Protein AF-A0A951P361-F1 (afdb_monomer_lite)

Structure (mmCIF, N/CA/C/O backbone):
data_AF-A0A951P361-F1
#
_entry.id   AF-A0A951P361-F1
#
loop_
_atom_site.group_PDB
_atom_site.id
_atom_site.type_symbol
_atom_site.label_atom_id
_atom_site.label_alt_id
_atom_site.label_comp_id
_atom_site.label_asym_id
_atom_site.label_entity_id
_atom_site.label_seq_id
_atom_site.pdbx_PDB_ins_code
_atom_site.Cartn_x
_atom_site.Cartn_y
_atom_site.Cartn_z
_atom_site.occupancy
_atom_site.B_iso_or_equiv
_atom_site.auth_seq_id
_atom_site.auth_comp_id
_atom_site.auth_asym_id
_atom_site.auth_atom_id
_atom_site.pdbx_PDB_model_num
ATOM 1 N N . MET A 1 1 ? 41.821 -6.777 -38.940 1.00 74.62 1 MET A N 1
ATOM 2 C CA . MET A 1 1 ? 40.420 -7.124 -39.226 1.00 74.62 1 MET A CA 1
ATOM 3 C C . MET A 1 1 ? 39.835 -7.686 -37.954 1.00 74.62 1 MET A C 1
ATOM 5 O O . MET A 1 1 ? 40.324 -8.717 -37.504 1.00 74.62 1 MET A O 1
ATOM 9 N N . GLN A 1 2 ? 38.893 -6.974 -37.345 1.00 86.06 2 GLN A N 1
ATOM 10 C CA . GLN A 1 2 ? 38.361 -7.317 -36.025 1.00 86.06 2 GLN A CA 1
ATOM 11 C C . GLN A 1 2 ? 37.110 -8.200 -36.128 1.00 86.06 2 GLN A C 1
ATOM 13 O O . GLN A 1 2 ? 36.229 -7.961 -36.961 1.00 86.06 2 GLN A O 1
ATOM 18 N N . TYR A 1 3 ? 37.012 -9.208 -35.261 1.00 90.25 3 TYR A N 1
ATOM 19 C CA . TYR A 1 3 ? 35.814 -10.030 -35.116 1.00 90.25 3 TYR A CA 1
ATOM 20 C C . TYR A 1 3 ? 35.170 -9.813 -33.749 1.00 90.25 3 TYR A C 1
ATOM 22 O O . TYR A 1 3 ? 35.837 -9.486 -32.767 1.00 90.25 3 TYR A O 1
ATOM 30 N N . PHE A 1 4 ? 33.858 -10.007 -33.689 1.00 90.88 4 PHE A N 1
ATOM 31 C CA . PHE A 1 4 ? 33.039 -9.790 -32.506 1.00 90.88 4 PHE A CA 1
ATOM 32 C C . PHE A 1 4 ? 32.381 -11.094 -32.075 1.00 90.88 4 PHE A C 1
ATOM 34 O O . PHE A 1 4 ? 31.903 -11.874 -32.899 1.00 90.88 4 PHE A O 1
ATOM 41 N N . LEU A 1 5 ? 32.352 -11.315 -30.765 1.00 91.94 5 LEU A N 1
ATOM 42 C CA . LEU A 1 5 ? 31.658 -12.432 -30.145 1.00 91.94 5 LEU A CA 1
ATOM 43 C C . LEU A 1 5 ? 30.221 -12.015 -29.858 1.00 91.94 5 LEU A C 1
ATOM 45 O O . LEU A 1 5 ? 29.983 -11.139 -29.025 1.00 91.94 5 LEU A O 1
ATOM 49 N N . ILE A 1 6 ? 29.270 -12.659 -30.528 1.00 91.06 6 ILE A N 1
ATOM 50 C CA . ILE A 1 6 ? 27.841 -12.458 -30.290 1.00 91.06 6 ILE A CA 1
ATOM 51 C C . ILE A 1 6 ? 27.303 -13.620 -29.470 1.00 91.06 6 ILE A C 1
ATOM 53 O O . ILE A 1 6 ? 27.440 -14.781 -29.862 1.00 91.06 6 ILE A O 1
ATOM 57 N N . GLN A 1 7 ? 26.657 -13.329 -28.347 1.00 91.44 7 GLN A N 1
ATOM 58 C CA . GLN A 1 7 ? 25.993 -14.355 -27.552 1.00 91.44 7 GLN A CA 1
ATOM 59 C C . GLN A 1 7 ? 24.692 -14.792 -28.233 1.00 91.44 7 GLN A C 1
ATOM 61 O O . GLN A 1 7 ? 23.748 -14.008 -28.350 1.00 91.44 7 GLN A O 1
ATOM 66 N N . LYS A 1 8 ? 24.616 -16.065 -28.641 1.00 84.69 8 LYS A N 1
ATOM 67 C CA . LYS A 1 8 ? 23.519 -16.615 -29.467 1.00 84.69 8 LYS A CA 1
ATOM 68 C C . LYS A 1 8 ? 22.127 -16.443 -28.847 1.00 84.69 8 LYS A C 1
ATOM 70 O O . LYS A 1 8 ? 21.151 -16.312 -29.570 1.00 84.69 8 LYS A O 1
ATOM 75 N N . ASN A 1 9 ? 22.041 -16.421 -27.516 1.00 83.69 9 ASN A N 1
ATOM 76 C CA . ASN A 1 9 ? 20.768 -16.342 -26.790 1.00 83.69 9 ASN A CA 1
ATOM 77 C C . ASN A 1 9 ? 20.346 -14.911 -26.433 1.00 83.69 9 ASN A C 1
ATOM 79 O O . ASN A 1 9 ? 19.226 -14.710 -25.976 1.00 83.69 9 ASN A O 1
ATOM 83 N N . GLN A 1 10 ? 21.245 -13.936 -26.577 1.00 79.69 10 GLN A N 1
ATOM 84 C CA . GLN A 1 10 ? 21.005 -12.549 -26.162 1.00 79.69 10 GLN A CA 1
ATOM 85 C C . GLN A 1 10 ? 21.149 -11.555 -27.314 1.00 79.69 10 GLN A C 1
ATOM 87 O O . GLN A 1 10 ? 20.818 -10.388 -27.139 1.00 79.69 10 GLN A O 1
ATOM 92 N N . ASN A 1 11 ? 21.615 -12.005 -28.489 1.00 82.06 11 ASN A N 1
ATOM 93 C CA . ASN A 1 11 ? 21.850 -11.152 -29.656 1.00 82.06 11 ASN A CA 1
ATOM 94 C C . ASN A 1 11 ? 22.681 -9.906 -29.309 1.00 82.06 11 ASN A C 1
ATOM 96 O O . ASN A 1 11 ? 22.449 -8.817 -29.825 1.00 82.06 11 ASN A O 1
ATOM 100 N N . GLN A 1 12 ? 23.658 -10.077 -28.418 1.00 86.12 12 GLN A N 1
ATOM 101 C CA . GLN A 1 12 ? 24.467 -8.996 -27.876 1.00 86.12 12 GLN A CA 1
ATOM 102 C C . GLN A 1 12 ? 25.943 -9.226 -28.195 1.00 86.12 12 GLN A C 1
ATOM 104 O O . GLN A 1 12 ? 26.429 -10.355 -28.134 1.00 86.12 12 GLN A O 1
ATOM 109 N N . ILE A 1 13 ? 26.648 -8.140 -28.521 1.00 89.75 13 ILE A N 1
ATOM 110 C CA . ILE A 1 13 ? 28.109 -8.115 -28.615 1.00 89.75 13 ILE A CA 1
ATOM 111 C C . ILE A 1 13 ? 28.676 -8.226 -27.196 1.00 89.75 13 ILE A C 1
ATOM 113 O O . ILE A 1 13 ? 28.435 -7.352 -26.364 1.00 89.75 13 ILE A O 1
ATOM 117 N N . CYS A 1 14 ? 29.437 -9.283 -26.924 1.00 89.25 14 CYS A N 1
ATOM 118 C CA . CYS A 1 14 ? 29.998 -9.571 -25.599 1.00 89.25 14 CYS A CA 1
ATOM 119 C C . CYS A 1 14 ? 31.524 -9.446 -25.543 1.00 89.25 14 CYS A C 1
ATOM 121 O O . CYS A 1 14 ? 32.106 -9.514 -24.464 1.00 89.25 14 CYS A O 1
ATOM 123 N N . GLY A 1 15 ? 32.184 -9.284 -26.690 1.00 88.31 15 GLY A N 1
ATOM 124 C CA . GLY A 1 15 ? 33.633 -9.156 -26.762 1.00 88.31 15 GLY A CA 1
ATOM 125 C C . GLY A 1 15 ? 34.149 -9.132 -28.192 1.00 88.31 15 GLY A C 1
ATOM 126 O O . GLY A 1 15 ? 33.374 -9.147 -29.151 1.00 88.31 15 GLY A O 1
ATOM 127 N N . THR A 1 16 ? 35.469 -9.112 -28.316 1.00 90.00 16 THR A N 1
ATOM 128 C CA . THR A 1 16 ? 36.197 -9.108 -29.587 1.00 90.00 16 THR A CA 1
ATOM 129 C C . THR A 1 16 ? 37.196 -10.261 -29.633 1.00 90.00 16 THR A C 1
ATOM 131 O O . THR A 1 16 ? 37.617 -10.776 -28.597 1.00 90.00 16 THR A O 1
ATOM 134 N N . THR A 1 17 ? 37.548 -10.698 -30.838 1.00 89.19 17 THR A N 1
ATOM 135 C CA . THR A 1 17 ? 38.577 -11.711 -31.093 1.00 89.19 17 THR A CA 1
ATOM 136 C C . THR A 1 17 ? 39.302 -11.398 -32.400 1.00 89.19 17 THR A C 1
ATOM 138 O O . THR A 1 17 ? 38.711 -10.842 -33.329 1.00 89.19 17 THR A O 1
ATOM 141 N N . ASP A 1 18 ? 40.576 -11.773 -32.473 1.00 89.25 18 ASP A N 1
ATOM 142 C CA . ASP A 1 18 ? 41.374 -11.721 -33.703 1.00 89.25 18 ASP A CA 1
ATOM 143 C C . ASP A 1 18 ? 41.356 -13.061 -34.460 1.00 89.25 18 ASP A C 1
ATOM 145 O O . ASP A 1 18 ? 41.815 -13.141 -35.600 1.00 89.25 18 ASP A O 1
ATOM 149 N N . ASP A 1 19 ? 40.810 -14.113 -33.841 1.00 90.38 19 ASP A N 1
ATOM 150 C CA . ASP A 1 19 ? 40.697 -15.448 -34.422 1.00 90.38 19 ASP A CA 1
ATOM 151 C C . ASP A 1 19 ? 39.293 -15.671 -35.028 1.00 90.38 19 ASP A C 1
ATOM 153 O O . ASP A 1 19 ? 38.327 -15.851 -34.277 1.00 90.38 19 ASP A O 1
ATOM 157 N N . PRO A 1 20 ? 39.153 -15.694 -36.372 1.00 87.50 20 PRO A N 1
ATOM 158 C CA . PRO A 1 20 ? 37.879 -15.978 -37.039 1.00 87.50 20 PRO A CA 1
ATOM 159 C C . PRO A 1 20 ? 37.370 -17.402 -36.825 1.00 87.50 20 PRO A C 1
ATOM 161 O O . PRO A 1 20 ? 36.208 -17.683 -37.110 1.00 87.50 20 PRO A O 1
ATOM 164 N N . THR A 1 21 ? 38.246 -18.308 -36.395 1.00 89.88 21 THR A N 1
ATOM 165 C CA . THR A 1 21 ? 37.962 -19.735 -36.222 1.00 89.88 21 THR A CA 1
ATOM 166 C C . THR A 1 21 ? 37.695 -20.110 -34.768 1.00 89.88 21 THR A C 1
ATOM 168 O O . THR A 1 21 ? 37.508 -21.286 -34.466 1.00 89.88 21 THR A O 1
ATOM 171 N N . LEU A 1 22 ? 37.639 -19.123 -33.866 1.00 90.56 22 LEU A N 1
ATOM 172 C CA . LEU A 1 22 ? 37.402 -19.347 -32.448 1.00 90.56 22 LEU A CA 1
ATOM 173 C C . LEU A 1 22 ? 36.018 -19.963 -32.203 1.00 90.56 22 LEU A C 1
ATOM 175 O O . LEU A 1 22 ? 34.982 -19.313 -32.350 1.00 90.56 22 LEU A O 1
ATOM 179 N N . GLU A 1 23 ? 36.002 -21.211 -31.750 1.00 88.06 23 GLU A N 1
ATOM 180 C CA . GLU A 1 23 ? 34.780 -21.899 -31.350 1.00 88.06 23 GLU A CA 1
ATOM 181 C C . GLU A 1 23 ? 34.558 -21.768 -29.839 1.00 88.06 23 GLU A C 1
ATOM 183 O O . GLU A 1 23 ? 35.224 -22.402 -29.022 1.00 88.06 23 GLU A O 1
ATOM 188 N N . LEU A 1 24 ? 33.584 -20.940 -29.457 1.00 88.75 24 LEU A N 1
ATOM 189 C CA . LEU A 1 24 ? 33.152 -20.755 -28.073 1.00 88.75 24 LEU A CA 1
ATOM 190 C C . LEU A 1 24 ? 31.689 -21.178 -27.921 1.00 88.75 24 LEU A C 1
ATOM 192 O O . LEU A 1 24 ? 30.799 -20.687 -28.620 1.00 88.75 24 LEU A O 1
ATOM 196 N N . ALA A 1 25 ? 31.423 -22.082 -26.978 1.00 90.94 25 ALA A N 1
ATOM 197 C CA . ALA A 1 25 ? 30.070 -22.551 -26.701 1.00 90.94 25 ALA A CA 1
ATOM 198 C C . ALA A 1 25 ? 29.147 -21.376 -26.326 1.00 90.94 25 ALA A C 1
ATOM 200 O O . ALA A 1 25 ? 29.451 -20.594 -25.430 1.00 90.94 25 ALA A O 1
ATOM 201 N N . GLY A 1 26 ? 28.010 -21.253 -27.018 1.00 90.00 26 GLY A N 1
ATOM 202 C CA . GLY A 1 26 ? 27.045 -20.165 -26.805 1.00 90.00 26 GLY A CA 1
ATOM 203 C C . GLY A 1 26 ? 27.369 -18.848 -27.523 1.00 90.00 26 GLY A C 1
ATOM 204 O O . GLY A 1 26 ? 26.536 -17.940 -27.498 1.00 90.00 26 GLY A O 1
ATOM 205 N N . PHE A 1 27 ? 28.505 -18.760 -28.219 1.00 92.00 27 PHE A N 1
ATOM 206 C CA . PHE A 1 27 ? 28.915 -17.580 -28.978 1.00 92.00 27 PHE A CA 1
ATOM 207 C C . PHE A 1 27 ? 29.019 -17.879 -30.474 1.00 92.00 27 PHE A C 1
ATOM 209 O O . PHE A 1 27 ? 29.210 -19.023 -30.895 1.00 92.00 27 PHE A O 1
ATOM 216 N N . GLN A 1 28 ? 28.848 -16.845 -31.287 1.00 92.62 28 GLN A N 1
ATOM 217 C CA . GLN A 1 28 ? 29.190 -16.846 -32.706 1.00 92.62 28 GLN A CA 1
ATOM 218 C C . GLN A 1 28 ? 30.208 -15.738 -32.971 1.00 92.62 28 GLN A C 1
ATOM 220 O O . GLN A 1 28 ? 30.109 -14.654 -32.395 1.00 92.62 28 GLN A O 1
ATOM 225 N N . VAL A 1 29 ? 31.178 -16.026 -33.831 1.00 92.00 29 VAL A N 1
ATOM 226 C CA . VAL A 1 29 ? 32.174 -15.055 -34.281 1.00 92.00 29 VAL A CA 1
ATOM 227 C C . VAL A 1 29 ? 31.642 -14.395 -35.542 1.00 92.00 29 VAL A C 1
ATOM 229 O O . VAL A 1 29 ? 31.338 -15.077 -36.520 1.00 92.00 29 VAL A O 1
ATOM 232 N N . VAL A 1 30 ? 31.516 -13.072 -35.522 1.00 90.50 30 VAL A N 1
ATOM 233 C CA . VAL A 1 30 ? 31.051 -12.299 -36.675 1.00 90.50 30 VAL A CA 1
ATOM 234 C C . VAL A 1 30 ? 32.077 -11.240 -37.034 1.00 90.50 30 VAL A C 1
ATOM 236 O O . VAL A 1 30 ? 32.647 -10.585 -36.164 1.00 90.50 30 VAL A O 1
ATOM 239 N N . LYS A 1 31 ? 32.325 -11.069 -38.333 1.00 89.31 31 LYS A N 1
ATOM 240 C CA . LYS A 1 31 ? 33.178 -9.996 -38.841 1.00 89.31 31 LYS A CA 1
ATOM 241 C C . LYS A 1 31 ? 32.526 -8.644 -38.542 1.00 89.31 31 LYS A C 1
ATOM 243 O O . LYS A 1 31 ? 31.366 -8.444 -38.893 1.00 89.31 31 LYS A O 1
ATOM 248 N N . GLY A 1 32 ? 33.264 -7.733 -37.917 1.00 83.38 32 GLY A N 1
ATOM 249 C CA . GLY A 1 32 ? 32.769 -6.386 -37.649 1.00 83.38 32 GLY A CA 1
ATOM 250 C C . GLY A 1 32 ? 33.341 -5.318 -38.568 1.00 83.38 32 GLY A C 1
ATOM 251 O O . GLY A 1 32 ? 34.034 -5.607 -39.546 1.00 83.38 32 GLY A O 1
ATOM 252 N N . VAL A 1 33 ? 33.020 -4.073 -38.221 1.00 83.31 33 VAL A N 1
ATOM 253 C CA . VAL A 1 33 ? 33.578 -2.868 -38.837 1.00 83.31 33 VAL A CA 1
ATOM 254 C C . VAL A 1 33 ? 34.922 -2.568 -38.175 1.00 83.31 33 VAL A C 1
ATOM 256 O O . VAL A 1 33 ? 35.006 -2.543 -36.948 1.00 83.31 33 VAL A O 1
ATOM 259 N N . ASP A 1 34 ? 35.964 -2.369 -38.982 1.00 79.00 34 ASP A N 1
ATOM 260 C CA . ASP A 1 34 ? 37.301 -2.049 -38.480 1.00 79.00 34 ASP A CA 1
ATOM 261 C C . ASP A 1 34 ? 37.331 -0.649 -37.826 1.00 79.00 34 ASP A C 1
ATOM 263 O O . ASP A 1 34 ? 36.577 0.249 -38.203 1.00 79.00 34 ASP A O 1
ATOM 267 N N . ASP A 1 35 ? 38.217 -0.479 -36.842 1.00 80.44 35 ASP A N 1
ATOM 268 C CA . ASP A 1 35 ? 38.548 0.793 -36.178 1.00 80.44 35 ASP A CA 1
ATOM 269 C C . ASP A 1 35 ? 37.420 1.485 -35.381 1.00 80.44 35 ASP A C 1
ATOM 271 O O . ASP A 1 35 ? 37.548 2.658 -35.021 1.00 80.44 35 ASP A O 1
ATOM 275 N N . LEU A 1 36 ? 36.339 0.772 -35.036 1.00 83.06 36 LEU A N 1
ATOM 276 C CA . LEU A 1 36 ? 35.281 1.288 -34.159 1.00 83.06 36 LEU A CA 1
ATOM 277 C C . LEU A 1 36 ? 35.201 0.525 -32.829 1.00 83.06 36 LEU A C 1
ATOM 279 O O . LEU A 1 36 ? 35.230 -0.707 -32.813 1.00 83.06 36 LEU A O 1
ATOM 283 N N . PRO A 1 37 ? 35.047 1.229 -31.692 1.00 83.31 37 PRO A N 1
ATOM 284 C CA . PRO A 1 37 ? 34.864 0.574 -30.406 1.00 83.31 37 PRO A CA 1
ATOM 285 C C . PRO A 1 37 ? 33.500 -0.129 -30.340 1.00 83.31 37 PRO A C 1
ATOM 287 O O . PRO A 1 37 ? 32.502 0.353 -30.879 1.00 83.31 37 PRO A O 1
ATOM 290 N N . ALA A 1 38 ? 33.436 -1.252 -29.617 1.00 82.81 38 ALA A N 1
ATOM 291 C CA . ALA A 1 38 ? 32.224 -2.070 -29.484 1.00 82.81 38 ALA A CA 1
ATOM 292 C C . ALA A 1 38 ? 31.003 -1.280 -28.969 1.00 82.81 38 ALA A C 1
ATOM 294 O O . ALA A 1 38 ? 29.867 -1.575 -29.330 1.00 82.81 38 ALA A O 1
ATOM 295 N N . GLU A 1 39 ? 31.217 -0.240 -28.161 1.00 85.12 39 GLU A N 1
ATOM 296 C CA . GLU A 1 39 ? 30.166 0.654 -27.658 1.00 85.12 39 GLU A CA 1
ATOM 297 C C . GLU A 1 39 ? 29.434 1.450 -28.748 1.00 85.12 39 GLU A C 1
ATOM 299 O O . GLU A 1 39 ? 28.285 1.845 -28.535 1.00 85.12 39 GLU A O 1
ATOM 304 N N . MET A 1 40 ? 30.054 1.651 -29.913 1.00 88.31 40 MET A N 1
ATOM 305 C CA . MET A 1 40 ? 29.455 2.311 -31.077 1.00 88.31 40 MET A CA 1
ATOM 306 C C . MET A 1 40 ? 28.744 1.331 -32.010 1.00 88.31 40 MET A C 1
ATOM 308 O O . MET A 1 40 ? 28.112 1.759 -32.973 1.00 88.31 40 MET A O 1
ATOM 312 N N . LEU A 1 41 ? 28.829 0.032 -31.732 1.00 90.94 41 LEU A N 1
ATOM 313 C CA . LEU A 1 41 ? 28.342 -1.027 -32.600 1.00 90.94 41 LEU A CA 1
ATOM 314 C C . LEU A 1 41 ? 27.174 -1.773 -31.952 1.00 90.94 41 LEU A C 1
ATOM 316 O O . LEU A 1 41 ? 27.037 -1.833 -30.727 1.00 90.94 41 LEU A O 1
ATOM 320 N N . PHE A 1 42 ? 26.309 -2.349 -32.774 1.00 91.25 42 PHE A N 1
ATOM 321 C CA . PHE A 1 42 ? 25.258 -3.255 -32.331 1.00 91.25 42 PHE A CA 1
ATOM 322 C C . PHE A 1 42 ? 25.087 -4.408 -33.318 1.00 91.25 42 PHE A C 1
ATOM 324 O O . PHE A 1 42 ? 25.523 -4.334 -34.463 1.00 91.25 42 PHE A O 1
ATOM 331 N N . TRP A 1 43 ? 24.472 -5.489 -32.851 1.00 90.69 43 TRP A N 1
ATOM 332 C CA . TRP A 1 43 ? 24.130 -6.644 -33.669 1.00 90.69 43 TRP A CA 1
ATOM 333 C C . TRP A 1 43 ? 22.659 -6.553 -34.073 1.00 90.69 43 TRP A C 1
ATOM 335 O O . TRP A 1 43 ? 21.783 -6.524 -33.204 1.00 90.69 43 TRP A O 1
ATOM 345 N N . ASP A 1 44 ? 22.372 -6.491 -35.372 1.00 88.19 44 ASP A N 1
ATOM 346 C CA . ASP A 1 44 ? 20.993 -6.386 -35.873 1.00 88.19 44 ASP A CA 1
ATOM 347 C C . ASP A 1 44 ? 20.291 -7.748 -36.048 1.00 88.19 44 ASP A C 1
ATOM 349 O O . ASP A 1 44 ? 19.087 -7.796 -36.301 1.00 88.19 44 ASP A O 1
ATOM 353 N N . GLY A 1 45 ? 21.025 -8.851 -35.863 1.00 87.00 45 GLY A N 1
ATOM 354 C CA . GLY A 1 45 ? 20.562 -10.216 -36.130 1.00 87.00 45 GLY A CA 1
ATOM 355 C C . GLY A 1 45 ? 21.257 -10.884 -37.319 1.00 87.00 45 GLY A C 1
ATOM 356 O O . GLY A 1 45 ? 21.213 -12.111 -37.420 1.00 87.00 45 GLY A O 1
ATOM 357 N N . PHE A 1 46 ? 21.926 -10.107 -38.173 1.00 86.75 46 PHE A N 1
ATOM 358 C CA . PHE A 1 46 ? 22.578 -10.559 -39.403 1.00 86.75 46 PHE A CA 1
ATOM 359 C C . PHE A 1 46 ? 24.001 -10.013 -39.559 1.00 86.75 46 PHE A C 1
ATOM 361 O O . PHE A 1 46 ? 24.897 -10.759 -39.961 1.00 86.75 46 PHE A O 1
ATOM 368 N N . GLU A 1 47 ? 24.229 -8.746 -39.219 1.00 89.31 47 GLU A N 1
ATOM 369 C CA . GLU A 1 47 ? 25.522 -8.073 -39.316 1.00 89.31 47 GLU A CA 1
ATOM 370 C C . GLU A 1 47 ? 25.776 -7.087 -38.160 1.00 89.31 47 GLU A C 1
ATOM 372 O O . GLU A 1 47 ? 24.892 -6.711 -37.383 1.00 89.31 47 GLU A O 1
ATOM 377 N N . ILE A 1 48 ? 27.047 -6.710 -38.000 1.00 90.50 48 ILE A N 1
ATOM 378 C CA . ILE A 1 48 ? 27.460 -5.677 -37.049 1.00 90.50 48 ILE A CA 1
ATOM 379 C C . ILE A 1 48 ? 27.207 -4.313 -37.689 1.00 90.50 48 ILE A C 1
ATOM 381 O O . ILE A 1 48 ? 27.790 -3.989 -38.721 1.00 90.50 48 ILE A O 1
ATOM 385 N N . GLN A 1 49 ? 26.373 -3.508 -37.043 1.00 90.62 49 GLN A N 1
ATOM 386 C CA . GLN A 1 49 ? 25.955 -2.188 -37.500 1.00 90.62 49 GLN A CA 1
ATOM 387 C C . GLN A 1 49 ? 26.468 -1.088 -36.572 1.00 90.62 49 GLN A C 1
ATOM 389 O O . GLN A 1 49 ? 26.711 -1.312 -35.385 1.00 90.62 49 GLN A O 1
ATOM 394 N N . ILE A 1 50 ? 26.602 0.126 -37.103 1.00 91.44 50 ILE A N 1
ATOM 395 C CA . ILE A 1 50 ? 26.963 1.313 -36.319 1.00 91.44 50 ILE A CA 1
ATOM 396 C C . ILE A 1 50 ? 25.691 1.891 -35.695 1.00 91.44 50 ILE A C 1
ATOM 398 O O . ILE A 1 50 ? 24.699 2.117 -36.389 1.00 91.44 50 ILE A O 1
ATOM 402 N N . LYS A 1 51 ? 25.714 2.164 -34.387 1.00 92.12 51 LYS A N 1
ATOM 403 C CA . LYS A 1 51 ? 24.601 2.826 -33.698 1.00 92.12 51 LYS A CA 1
ATOM 404 C C . LYS A 1 51 ? 24.343 4.201 -34.330 1.00 92.12 51 LYS A C 1
ATOM 406 O O . LYS A 1 51 ? 25.293 4.961 -34.534 1.00 92.12 51 LYS A O 1
ATOM 411 N N . PRO A 1 52 ? 23.077 4.573 -34.588 1.00 92.56 52 PRO A N 1
ATOM 412 C CA . PRO A 1 52 ? 22.730 5.936 -34.973 1.00 92.56 52 PRO A CA 1
ATOM 413 C C . PRO A 1 52 ? 23.222 6.956 -33.940 1.00 92.56 52 PRO A C 1
ATOM 415 O O . PRO A 1 52 ? 23.409 6.618 -32.768 1.00 92.56 52 PRO A O 1
ATOM 418 N N . ALA A 1 53 ? 23.359 8.220 -34.345 1.00 92.44 53 ALA A N 1
ATOM 419 C CA . ALA A 1 53 ? 23.710 9.300 -33.426 1.00 92.44 53 ALA A CA 1
ATOM 420 C C . ALA A 1 53 ? 22.753 9.334 -32.221 1.00 92.44 53 ALA A C 1
ATOM 422 O O . ALA A 1 53 ? 21.531 9.260 -32.379 1.00 92.44 53 ALA A O 1
ATOM 423 N N . ARG A 1 54 ? 23.321 9.429 -31.016 1.00 93.00 54 ARG A N 1
ATOM 424 C CA . ARG A 1 54 ? 22.558 9.475 -29.767 1.00 93.00 54 ARG A CA 1
ATOM 425 C C . ARG A 1 54 ? 21.692 10.746 -29.737 1.00 93.00 54 ARG A C 1
ATOM 427 O O . ARG A 1 54 ? 22.258 11.832 -29.849 1.00 93.00 54 ARG A O 1
ATOM 434 N N . PRO A 1 55 ? 20.360 10.648 -29.550 1.00 92.31 55 PRO A N 1
ATOM 435 C CA . PRO A 1 55 ? 19.487 11.823 -29.567 1.00 92.31 55 PRO A CA 1
ATOM 436 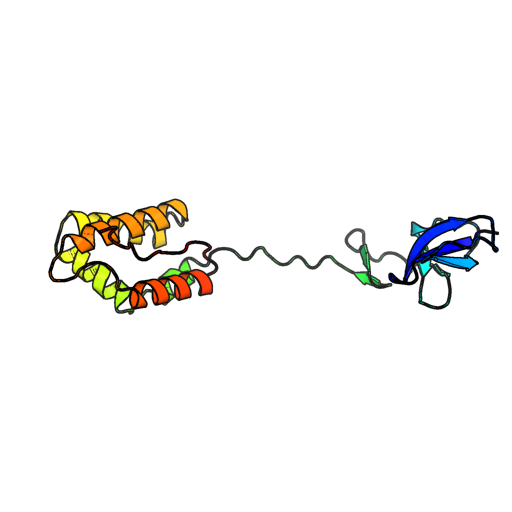C C . PRO A 1 55 ? 19.756 12.801 -28.417 1.00 92.31 55 PRO A C 1
ATOM 438 O O . PRO A 1 55 ? 19.693 14.012 -28.607 1.00 92.31 55 PRO A O 1
ATOM 441 N N . SER A 1 56 ? 20.036 12.284 -27.215 1.00 91.81 56 SER A N 1
ATOM 442 C CA . SER A 1 56 ? 20.416 13.077 -26.039 1.00 91.81 56 SER A CA 1
ATOM 443 C C . SER A 1 56 ? 21.109 12.221 -24.977 1.00 91.81 56 SER A C 1
ATOM 445 O O . SER A 1 56 ? 20.991 10.993 -24.988 1.00 91.81 56 SER A O 1
ATOM 447 N N . ASP A 1 57 ? 21.749 12.867 -23.999 1.00 91.06 57 ASP A N 1
ATOM 448 C CA . ASP A 1 57 ? 22.435 12.195 -22.885 1.00 91.06 57 ASP A CA 1
ATOM 449 C C . ASP A 1 57 ? 21.518 11.397 -21.946 1.00 91.06 57 ASP A C 1
ATOM 451 O O . ASP A 1 57 ? 22.003 10.626 -21.117 1.00 91.06 57 ASP A O 1
ATOM 455 N N . LEU A 1 58 ? 20.199 11.532 -22.100 1.00 89.56 58 LEU A N 1
ATOM 456 C CA . LEU A 1 58 ? 19.201 10.772 -21.347 1.00 89.56 58 LEU A CA 1
ATOM 457 C C . LEU A 1 58 ? 18.841 9.432 -22.003 1.00 89.56 58 LEU A C 1
ATOM 459 O O . LEU A 1 58 ? 18.269 8.571 -21.341 1.00 89.56 58 LEU A O 1
ATOM 463 N N . HIS A 1 59 ? 19.155 9.239 -23.288 1.00 92.12 59 HIS A N 1
ATOM 464 C CA . HIS A 1 59 ? 18.839 7.995 -23.990 1.00 92.12 59 HIS A CA 1
ATOM 465 C C . HIS A 1 59 ? 19.891 6.930 -23.708 1.00 92.12 59 HIS A C 1
ATOM 467 O O . HIS A 1 59 ? 21.086 7.221 -23.751 1.00 92.12 59 HIS A O 1
ATOM 473 N N . PHE A 1 60 ? 19.483 5.684 -23.518 1.00 89.81 60 PHE A N 1
ATOM 474 C CA . PHE A 1 60 ? 20.386 4.536 -23.518 1.00 89.81 60 PHE A CA 1
ATOM 475 C C . PHE A 1 60 ? 20.048 3.599 -24.674 1.00 89.81 60 PHE A C 1
ATOM 477 O O . PHE A 1 60 ? 18.980 3.679 -25.274 1.00 89.81 60 PHE A O 1
ATOM 484 N N . TRP A 1 61 ? 21.011 2.759 -25.040 1.00 90.50 61 TRP A N 1
ATOM 485 C CA . TRP A 1 61 ? 20.839 1.809 -26.130 1.00 90.50 61 TRP A CA 1
ATOM 486 C C . TRP A 1 61 ? 20.188 0.535 -25.597 1.00 90.50 61 TRP A C 1
ATOM 488 O O . TRP A 1 61 ? 20.806 -0.179 -24.805 1.00 90.50 61 TRP A O 1
ATOM 498 N N . GLN A 1 62 ? 18.966 0.239 -26.031 1.00 87.88 62 GLN A N 1
ATOM 499 C CA . GLN A 1 62 ? 18.243 -0.982 -25.677 1.00 87.88 62 GLN A CA 1
ATOM 500 C C . GLN A 1 62 ? 17.452 -1.488 -26.882 1.00 87.88 62 GLN A C 1
ATOM 502 O O . GLN A 1 62 ? 16.871 -0.700 -27.619 1.00 87.88 62 GLN A O 1
ATOM 507 N N . ASN A 1 63 ? 17.422 -2.809 -27.089 1.00 85.81 63 ASN A N 1
ATOM 508 C CA . ASN A 1 63 ? 16.649 -3.445 -28.166 1.00 85.81 63 ASN A CA 1
ATOM 509 C C . ASN A 1 63 ? 16.901 -2.815 -29.550 1.00 85.81 63 ASN A C 1
ATOM 511 O O . ASN A 1 63 ? 15.975 -2.584 -30.322 1.00 85.81 63 ASN A O 1
ATOM 515 N N . ASN A 1 64 ? 18.169 -2.513 -29.845 1.00 89.44 64 ASN A N 1
ATOM 516 C CA . ASN A 1 64 ? 18.612 -1.868 -31.083 1.00 89.44 64 ASN A CA 1
ATOM 517 C C . ASN A 1 64 ? 18.001 -0.480 -31.350 1.00 89.44 64 ASN A C 1
ATOM 519 O O . ASN A 1 64 ? 17.917 -0.044 -32.499 1.00 89.44 64 ASN A O 1
ATOM 523 N N . GLN A 1 65 ? 17.583 0.224 -30.297 1.00 92.31 65 GLN A N 1
ATOM 524 C CA . GLN A 1 65 ? 17.028 1.570 -30.375 1.00 92.31 65 GLN A CA 1
ATOM 525 C C . GLN A 1 65 ? 17.533 2.448 -29.224 1.00 92.31 65 GLN A C 1
ATOM 527 O O . GLN A 1 65 ? 17.937 1.973 -28.162 1.00 92.31 65 GLN A O 1
ATOM 532 N N . TRP A 1 66 ? 17.510 3.762 -29.445 1.00 93.12 66 TRP A N 1
ATOM 533 C CA . TRP A 1 66 ? 17.710 4.737 -28.379 1.00 93.12 66 TRP A CA 1
ATOM 534 C C . TRP A 1 66 ? 16.409 4.887 -27.597 1.00 93.12 66 TRP A C 1
ATOM 536 O O . TRP A 1 66 ? 15.424 5.391 -28.133 1.00 93.12 66 TRP A O 1
ATOM 546 N N . THR A 1 67 ? 16.413 4.481 -26.333 1.00 91.31 67 THR A N 1
ATOM 547 C CA . THR A 1 67 ? 15.244 4.534 -25.452 1.00 91.31 67 THR A CA 1
ATOM 548 C C . THR A 1 67 ? 15.499 5.478 -24.287 1.00 91.31 67 THR A C 1
ATOM 550 O O . THR A 1 67 ? 16.615 5.576 -23.773 1.00 91.31 67 THR A O 1
ATOM 553 N N . LEU A 1 68 ? 14.458 6.193 -23.866 1.00 89.81 68 LEU A N 1
ATOM 554 C CA . LEU A 1 68 ? 14.466 6.889 -22.584 1.00 89.81 68 LEU A CA 1
ATOM 555 C C . LEU A 1 68 ? 14.136 5.892 -21.466 1.00 89.81 68 LEU A C 1
ATOM 557 O O . LEU A 1 68 ? 13.358 4.966 -21.697 1.00 89.81 68 LEU A O 1
ATOM 561 N N . PRO A 1 69 ? 14.685 6.075 -20.256 1.00 81.25 69 PRO A N 1
ATOM 562 C CA . PRO A 1 69 ? 14.265 5.286 -19.108 1.00 81.25 69 PRO A CA 1
ATOM 563 C C . PRO A 1 69 ? 12.808 5.578 -18.803 1.00 81.25 69 PRO A C 1
ATOM 565 O O . PRO A 1 69 ? 12.423 6.732 -18.611 1.00 81.25 69 PRO A O 1
ATOM 568 N N . GLU A 1 70 ? 12.002 4.523 -18.747 1.00 75.50 70 GLU A N 1
ATOM 569 C CA . GLU A 1 70 ? 10.672 4.613 -18.170 1.00 75.50 70 GLU A CA 1
ATOM 570 C C . GLU A 1 70 ? 10.829 4.836 -16.665 1.00 75.50 70 GLU A C 1
ATOM 572 O O . GLU A 1 70 ? 11.166 3.931 -15.903 1.00 75.50 70 GLU A O 1
ATOM 577 N N . PHE A 1 71 ? 10.618 6.074 -16.225 1.00 66.94 71 PHE A N 1
ATOM 578 C CA . PHE A 1 71 ? 10.459 6.368 -14.810 1.00 66.94 71 PHE A CA 1
ATOM 579 C C . PHE A 1 71 ? 9.031 6.004 -14.411 1.00 66.94 71 PHE A C 1
ATOM 581 O O . PHE A 1 71 ? 8.115 6.819 -14.526 1.00 66.94 71 PHE A O 1
ATOM 588 N N . THR A 1 72 ? 8.817 4.780 -13.936 1.00 61.22 72 THR A N 1
ATOM 589 C CA . THR A 1 72 ? 7.605 4.481 -13.170 1.00 61.22 72 THR A CA 1
ATOM 590 C C . THR A 1 72 ? 7.726 5.192 -11.830 1.00 61.22 72 THR A C 1
ATOM 592 O O . THR A 1 72 ? 8.641 4.896 -11.056 1.00 61.22 72 THR A O 1
ATOM 595 N N . ALA A 1 73 ? 6.839 6.151 -11.559 1.00 62.88 73 ALA A N 1
ATOM 596 C CA . ALA A 1 73 ? 6.761 6.758 -10.237 1.00 62.88 73 ALA A CA 1
ATOM 597 C C . ALA A 1 73 ? 6.586 5.646 -9.184 1.00 62.88 73 ALA A C 1
ATOM 599 O O . ALA A 1 73 ? 5.831 4.700 -9.437 1.00 62.88 73 ALA A O 1
ATOM 600 N N . PRO A 1 74 ? 7.278 5.715 -8.031 1.00 65.88 74 PRO A N 1
ATOM 601 C CA . PRO A 1 74 ? 7.026 4.775 -6.951 1.00 65.88 74 PRO A CA 1
ATOM 602 C C . PRO A 1 74 ? 5.540 4.833 -6.591 1.00 65.88 74 PRO A C 1
ATOM 604 O O . PRO A 1 74 ? 4.970 5.913 -6.441 1.00 65.88 74 PRO A O 1
ATOM 607 N N . VAL A 1 75 ? 4.907 3.665 -6.500 1.00 75.31 75 VAL A N 1
ATOM 608 C CA . VAL A 1 75 ? 3.521 3.559 -6.050 1.00 75.31 75 VAL A CA 1
ATOM 609 C C . VAL A 1 75 ? 3.513 3.905 -4.562 1.00 75.31 75 VAL A C 1
ATOM 611 O O . VAL A 1 75 ? 4.014 3.134 -3.749 1.00 75.31 75 VAL A O 1
ATOM 614 N N . THR A 1 76 ? 3.022 5.094 -4.218 1.00 85.31 76 THR A N 1
ATOM 615 C CA . THR A 1 76 ? 2.931 5.579 -2.833 1.00 85.31 76 THR A CA 1
ATOM 616 C C . THR A 1 76 ? 1.583 5.223 -2.212 1.00 85.31 76 THR A C 1
ATOM 618 O O . THR A 1 76 ? 0.580 5.128 -2.925 1.00 85.31 76 THR A O 1
ATOM 621 N N . GLU A 1 77 ? 1.533 5.099 -0.887 1.00 93.38 77 GLU A N 1
ATOM 622 C CA . GLU A 1 77 ? 0.298 4.863 -0.138 1.00 93.38 77 GLU A CA 1
ATOM 623 C C . GLU A 1 77 ? -0.750 5.953 -0.420 1.00 93.38 77 GLU A C 1
ATOM 625 O O . GLU A 1 77 ? -0.512 7.153 -0.247 1.00 93.38 77 GLU A O 1
ATOM 630 N N . ASN A 1 78 ? -1.948 5.540 -0.834 1.00 94.19 78 ASN A N 1
ATOM 631 C CA . ASN A 1 78 ? -3.054 6.442 -1.140 1.00 94.19 78 ASN A CA 1
ATOM 632 C C . ASN A 1 78 ? -3.927 6.679 0.102 1.00 94.19 78 ASN A C 1
ATOM 634 O O . ASN A 1 78 ? -5.004 6.100 0.252 1.00 94.19 78 ASN A O 1
ATOM 638 N N . TRP A 1 79 ? -3.465 7.547 1.004 1.00 95.06 79 TRP A N 1
ATOM 639 C CA . TRP A 1 79 ? -4.165 7.881 2.253 1.00 95.06 79 TRP A CA 1
ATOM 640 C C . TRP A 1 79 ? -5.582 8.419 2.038 1.00 95.06 79 TRP A C 1
ATOM 642 O O . TRP A 1 79 ? -6.513 8.006 2.731 1.00 95.06 79 TRP A O 1
ATOM 652 N N . THR A 1 80 ? -5.767 9.301 1.054 1.00 94.69 80 THR A N 1
ATOM 653 C CA . THR A 1 80 ? -7.088 9.849 0.712 1.00 94.69 80 THR A CA 1
ATOM 654 C C . THR A 1 80 ? -8.026 8.746 0.234 1.00 94.69 80 THR A C 1
ATOM 656 O O . THR A 1 80 ? -9.143 8.629 0.736 1.00 94.69 80 THR A O 1
ATOM 659 N N . GLY A 1 81 ? -7.554 7.884 -0.670 1.00 94.94 81 GLY A N 1
ATOM 660 C CA . GLY A 1 81 ? -8.332 6.748 -1.155 1.00 94.94 81 GLY A CA 1
ATOM 661 C C . GLY A 1 81 ? -8.664 5.742 -0.052 1.00 94.94 81 GLY A C 1
ATOM 662 O O . GLY A 1 81 ? -9.780 5.221 -0.017 1.00 94.94 81 GLY A O 1
ATOM 663 N N . LEU A 1 82 ? -7.757 5.522 0.908 1.00 96.44 82 LEU A N 1
ATOM 664 C CA . LEU A 1 82 ? -8.036 4.680 2.070 1.00 96.44 82 LEU A CA 1
ATOM 665 C C . LEU A 1 82 ? -9.174 5.271 2.908 1.00 96.44 82 LEU A C 1
ATOM 667 O O . LEU A 1 82 ? -10.140 4.561 3.188 1.00 96.44 82 LEU A O 1
ATOM 671 N N . ILE A 1 83 ? -9.112 6.563 3.251 1.00 95.50 83 ILE A N 1
ATOM 672 C CA . ILE A 1 83 ? -10.182 7.253 3.991 1.00 95.50 83 ILE A CA 1
ATOM 673 C C . ILE A 1 83 ? -11.519 7.127 3.260 1.00 95.50 83 ILE A C 1
ATOM 675 O O . ILE A 1 83 ? -12.518 6.746 3.874 1.00 95.50 83 ILE A O 1
ATOM 679 N N . ASP A 1 84 ? -11.547 7.419 1.962 1.00 95.62 84 ASP A N 1
ATOM 680 C CA . ASP A 1 84 ? -12.776 7.381 1.168 1.00 95.62 84 ASP A CA 1
ATOM 681 C C . ASP A 1 84 ? -13.332 5.959 1.050 1.00 95.62 84 ASP A C 1
ATOM 683 O O . ASP A 1 84 ? -14.543 5.759 1.133 1.00 95.62 84 ASP A O 1
ATOM 687 N N . SER A 1 85 ? -12.461 4.950 0.957 1.00 95.69 85 SER A N 1
ATOM 688 C CA . SER A 1 85 ? -12.868 3.542 0.927 1.00 95.69 85 SER A CA 1
ATOM 689 C C . SER A 1 85 ? -13.438 3.043 2.260 1.00 95.69 85 SER A C 1
ATOM 691 O O . SER A 1 85 ? -14.200 2.070 2.271 1.00 95.69 85 SER A O 1
ATOM 693 N N . LEU A 1 86 ? -13.051 3.667 3.378 1.00 94.88 86 LEU A N 1
ATOM 694 C CA . LEU A 1 86 ? -13.509 3.327 4.724 1.00 94.88 86 LEU A CA 1
ATOM 695 C C . LEU A 1 86 ? -14.796 4.067 5.089 1.00 94.88 86 LEU A C 1
ATOM 697 O O . LEU A 1 86 ? -15.678 3.486 5.729 1.00 94.88 86 LEU A O 1
ATOM 701 N N . ARG A 1 87 ? -14.932 5.335 4.691 1.00 91.19 87 ARG A N 1
ATOM 702 C CA . ARG A 1 87 ? -16.114 6.152 4.990 1.00 91.19 87 ARG A CA 1
ATOM 703 C C . ARG A 1 87 ? -17.389 5.487 4.464 1.00 91.19 87 ARG A C 1
ATOM 705 O O . ARG A 1 87 ? -17.454 5.010 3.340 1.00 91.19 87 ARG A O 1
ATOM 712 N N . GLY A 1 88 ? -18.419 5.449 5.309 1.00 86.12 88 GLY A N 1
ATOM 713 C CA . GLY A 1 88 ? -19.712 4.841 4.970 1.00 86.12 88 GLY A CA 1
ATOM 714 C C . GLY A 1 88 ? -19.748 3.309 5.022 1.00 86.12 88 GLY A C 1
ATOM 715 O O . GLY A 1 88 ? -20.788 2.726 4.729 1.00 86.12 88 GLY A O 1
ATOM 716 N N . THR A 1 89 ? -18.658 2.644 5.420 1.00 94.50 89 THR A N 1
ATOM 717 C CA . THR A 1 89 ? -18.650 1.188 5.632 1.00 94.50 89 THR A CA 1
ATOM 718 C C . THR A 1 89 ? -19.156 0.806 7.024 1.00 94.50 89 THR A C 1
ATOM 720 O O . THR A 1 89 ? -19.055 1.583 7.978 1.00 94.50 89 THR A O 1
ATOM 723 N N . LEU A 1 90 ? -19.637 -0.434 7.166 1.00 94.44 90 LEU A N 1
ATOM 724 C CA . LEU A 1 90 ? -20.013 -1.000 8.468 1.00 94.44 90 LEU A CA 1
ATOM 725 C C . LEU A 1 90 ? -18.833 -1.041 9.446 1.00 94.44 90 LEU A C 1
ATOM 727 O O . LEU A 1 90 ? -19.019 -0.789 10.630 1.00 94.44 90 LEU A O 1
ATOM 731 N N . ILE A 1 91 ? -17.618 -1.266 8.946 1.00 94.75 91 ILE A N 1
ATOM 732 C CA . ILE A 1 91 ? -16.386 -1.282 9.745 1.00 94.75 91 ILE A CA 1
ATOM 733 C C . ILE A 1 91 ? -16.131 0.095 10.362 1.00 94.75 91 ILE A C 1
ATOM 735 O O . ILE A 1 91 ? -15.878 0.217 11.560 1.00 94.75 91 ILE A O 1
ATOM 739 N N . TRP A 1 92 ? -16.267 1.157 9.564 1.00 95.25 92 TRP A N 1
ATOM 740 C CA . TRP A 1 92 ? -16.150 2.530 10.051 1.00 95.25 92 TRP A CA 1
ATOM 741 C C . TRP A 1 92 ? -17.239 2.869 11.075 1.00 95.25 92 TRP A C 1
ATOM 743 O O . TRP A 1 92 ? -16.953 3.448 12.124 1.00 95.25 92 TRP A O 1
ATOM 753 N N . GLN A 1 93 ? -18.483 2.456 10.814 1.00 95.19 93 GLN A N 1
ATOM 754 C CA . GLN A 1 93 ? -19.602 2.656 11.736 1.00 95.19 93 GLN A CA 1
ATOM 755 C C . GLN A 1 93 ? -19.423 1.891 13.055 1.00 95.19 93 GLN A C 1
ATOM 757 O O . GLN A 1 93 ? -19.727 2.437 14.118 1.00 95.19 93 GLN A O 1
ATOM 762 N N . LYS A 1 94 ? -18.925 0.652 13.013 1.00 95.88 94 LYS A N 1
ATOM 763 C CA . LYS A 1 94 ? -18.644 -0.180 14.191 1.00 95.88 94 LYS A CA 1
ATOM 764 C C . LYS A 1 94 ? -17.608 0.492 15.087 1.00 95.88 94 LYS A C 1
ATOM 766 O O . LYS A 1 94 ? -17.867 0.699 16.273 1.00 95.88 94 LYS A O 1
ATOM 771 N N . SER A 1 95 ? -16.498 0.928 14.501 1.00 95.88 95 SER A N 1
ATOM 772 C CA . SER A 1 95 ? -15.432 1.657 15.191 1.00 95.88 95 SER A CA 1
ATOM 773 C C . SER A 1 95 ? -15.919 2.969 15.812 1.00 95.88 95 SER A C 1
ATOM 775 O O . SER A 1 95 ? -15.660 3.245 16.984 1.00 95.88 95 SER A O 1
ATOM 777 N N . PHE A 1 96 ? -16.709 3.749 15.069 1.00 95.31 96 PHE A N 1
ATOM 778 C CA . PHE A 1 96 ? -17.319 4.976 15.585 1.00 95.31 96 PHE A CA 1
ATOM 779 C C . PHE A 1 96 ? -18.310 4.696 16.725 1.00 95.31 96 PHE A C 1
ATOM 781 O O . PHE A 1 96 ? -18.344 5.407 17.728 1.00 95.31 96 PHE A O 1
ATOM 788 N N . THR A 1 97 ? -19.095 3.623 16.612 1.00 96.00 97 THR A N 1
ATOM 789 C CA . THR A 1 97 ? -20.025 3.206 17.668 1.00 96.00 97 THR A CA 1
ATOM 790 C C . THR A 1 97 ? -19.260 2.815 18.931 1.00 96.00 97 THR A C 1
ATOM 792 O O . THR A 1 97 ? -19.673 3.200 20.024 1.00 96.00 97 THR A O 1
ATOM 795 N N . ALA A 1 98 ? -18.123 2.122 18.805 1.00 96.12 98 ALA A N 1
ATOM 796 C CA . ALA A 1 98 ? -17.249 1.791 19.930 1.00 96.12 98 ALA A CA 1
ATOM 797 C C . ALA A 1 98 ? -16.688 3.035 20.618 1.00 96.12 98 ALA A C 1
ATOM 799 O O . ALA A 1 98 ? -16.718 3.117 21.849 1.00 96.12 98 ALA A O 1
ATOM 800 N N . ALA A 1 99 ? -16.278 4.037 19.839 1.00 96.31 99 ALA A N 1
ATOM 801 C CA . ALA A 1 99 ? -15.804 5.320 20.350 1.00 96.31 99 ALA A CA 1
ATOM 802 C C . ALA A 1 99 ? -16.842 6.052 21.222 1.00 96.31 99 ALA A C 1
ATOM 804 O O . ALA A 1 99 ? -16.468 6.848 22.082 1.00 96.31 99 ALA A O 1
ATOM 805 N N . GLY A 1 100 ? -18.136 5.781 21.029 1.00 95.69 100 GLY A N 1
ATOM 806 C CA . GLY A 1 100 ? -19.218 6.309 21.864 1.00 95.69 100 GLY A CA 1
ATOM 807 C C . GLY A 1 100 ? -19.494 5.514 23.148 1.00 95.69 100 GLY A C 1
ATOM 808 O O . GLY A 1 100 ? -20.324 5.939 23.949 1.00 95.69 100 GLY A O 1
ATOM 809 N N . ARG A 1 101 ? -18.855 4.354 23.358 1.00 95.56 101 ARG A N 1
ATOM 810 C CA . ARG A 1 101 ? -19.128 3.468 24.508 1.00 95.56 101 ARG A CA 1
ATOM 811 C C . ARG A 1 101 ? -18.137 3.617 25.651 1.00 95.56 101 ARG A C 1
ATOM 813 O O . ARG A 1 101 ? -18.540 3.476 26.802 1.00 95.56 101 ARG A O 1
ATOM 820 N N . THR A 1 102 ? -16.859 3.859 25.363 1.00 95.56 102 THR A N 1
ATOM 821 C CA . THR A 1 102 ? -15.815 3.960 26.395 1.00 95.56 102 THR A CA 1
ATOM 822 C C . THR A 1 102 ? -14.804 5.053 26.067 1.00 95.56 102 THR A C 1
ATOM 824 O O . THR A 1 102 ? -14.543 5.347 24.902 1.00 95.56 102 THR A O 1
ATOM 827 N N . VAL A 1 103 ? -14.181 5.625 27.105 1.00 96.06 103 VAL A N 1
ATOM 828 C CA . VAL A 1 103 ? -13.098 6.615 26.945 1.00 96.06 103 VAL A CA 1
ATOM 829 C C . VAL A 1 103 ? -11.905 6.008 26.201 1.00 96.06 103 VAL A C 1
ATOM 831 O O . VAL A 1 103 ? -11.322 6.662 25.342 1.00 96.06 103 VAL A O 1
ATOM 834 N N . ARG A 1 104 ? -11.573 4.739 26.476 1.00 95.44 104 ARG A N 1
ATOM 835 C CA . ARG A 1 104 ? -10.468 4.038 25.807 1.00 95.44 104 ARG A CA 1
ATOM 836 C C . ARG A 1 104 ? -10.717 3.893 24.304 1.00 95.44 104 ARG A C 1
ATOM 838 O O . ARG A 1 104 ? -9.849 4.247 23.515 1.00 95.44 104 ARG A O 1
ATOM 845 N N . ALA A 1 105 ? -11.906 3.432 23.908 1.00 96.19 105 ALA A N 1
ATOM 846 C CA . ALA A 1 105 ? -12.257 3.310 22.494 1.00 96.19 105 ALA A CA 1
ATOM 847 C C . ALA A 1 105 ? -12.340 4.680 21.808 1.00 96.19 105 ALA A C 1
ATOM 849 O O . ALA A 1 105 ? -11.958 4.806 20.650 1.00 96.19 105 ALA A O 1
ATOM 850 N N . ASN A 1 106 ? -12.779 5.721 22.524 1.00 97.50 106 ASN A N 1
ATOM 851 C CA . ASN A 1 106 ? -12.782 7.087 22.009 1.00 97.50 106 ASN A CA 1
ATOM 852 C C . ASN A 1 106 ? -11.368 7.604 21.707 1.00 97.50 106 ASN A C 1
ATOM 854 O O . ASN A 1 106 ? -11.129 8.160 20.633 1.00 97.50 106 ASN A O 1
ATOM 858 N N . ALA A 1 107 ? -10.426 7.384 22.626 1.00 96.75 107 ALA A N 1
ATOM 859 C CA . ALA A 1 107 ? -9.029 7.765 22.447 1.00 96.75 107 ALA A CA 1
ATOM 860 C C . ALA A 1 107 ? -8.380 7.004 21.281 1.00 96.75 107 ALA A C 1
ATOM 862 O O . ALA A 1 107 ? -7.757 7.626 20.423 1.00 96.75 107 ALA A O 1
ATOM 863 N N . ALA A 1 108 ? -8.593 5.687 21.198 1.00 96.75 108 ALA A N 1
ATOM 864 C CA . ALA A 1 108 ? -8.071 4.862 20.109 1.00 96.75 108 ALA A CA 1
ATOM 865 C C . ALA A 1 108 ? -8.664 5.249 18.742 1.00 96.75 108 ALA A C 1
ATOM 867 O O . ALA A 1 108 ? -7.941 5.371 17.756 1.00 96.75 108 ALA A O 1
ATOM 868 N N . TRP A 1 109 ? -9.969 5.528 18.683 1.00 96.56 109 TRP A N 1
ATOM 869 C CA . TRP A 1 109 ? -10.617 6.045 17.477 1.00 96.56 109 TRP A CA 1
ATOM 870 C C . TRP A 1 109 ? -10.071 7.412 17.057 1.00 96.56 109 TRP A C 1
ATOM 872 O O . TRP A 1 109 ? -9.834 7.649 15.875 1.00 96.56 109 TRP A O 1
ATOM 882 N N . THR A 1 110 ? -9.847 8.309 18.018 1.00 96.12 110 THR A N 1
ATOM 883 C CA . THR A 1 110 ? -9.276 9.637 17.757 1.00 96.12 110 THR A CA 1
ATOM 884 C C . THR A 1 110 ? -7.850 9.529 17.230 1.00 96.12 110 THR A C 1
ATOM 886 O O . THR A 1 110 ? -7.495 10.252 16.301 1.00 96.12 110 THR A O 1
ATOM 889 N N . LEU A 1 111 ? -7.058 8.602 17.774 1.00 95.94 111 LEU A N 1
ATOM 890 C CA . LEU A 1 111 ? -5.724 8.295 17.274 1.00 95.94 111 LEU A CA 1
ATOM 891 C C . LEU A 1 111 ? -5.785 7.784 15.830 1.00 95.94 111 LEU A C 1
ATOM 893 O O . LEU A 1 111 ? -5.120 8.355 14.974 1.00 95.94 111 LEU A O 1
ATOM 897 N N . LEU A 1 112 ? -6.645 6.801 15.534 1.00 96.44 112 LEU A N 1
ATOM 898 C CA . LEU A 1 112 ? -6.837 6.285 14.173 1.00 96.44 112 LEU A CA 1
ATOM 899 C C . LEU A 1 112 ? -7.240 7.396 13.197 1.00 96.44 112 LEU A C 1
ATOM 901 O O . LEU A 1 112 ? -6.660 7.523 12.119 1.00 96.44 112 LEU A O 1
ATOM 905 N N . TYR A 1 113 ? -8.222 8.214 13.577 1.00 94.69 113 TYR A N 1
ATOM 906 C CA . TYR A 1 113 ? -8.680 9.325 12.752 1.00 94.69 113 TYR A CA 1
ATOM 907 C C . TYR A 1 113 ? -7.558 10.344 12.517 1.00 94.69 113 TYR A C 1
ATOM 909 O O . TYR A 1 113 ? -7.318 10.734 11.377 1.00 94.69 113 TYR A O 1
ATOM 917 N N . GLY A 1 114 ? -6.827 10.717 13.572 1.00 94.50 114 GLY A N 1
ATOM 918 C CA . GLY A 1 114 ? -5.683 11.622 13.500 1.00 94.50 114 GLY A CA 1
ATOM 919 C C . GLY A 1 114 ? -4.559 11.091 12.612 1.00 94.50 114 GLY A C 1
ATOM 920 O O . GLY A 1 114 ? -4.007 11.850 11.818 1.00 94.50 114 GLY A O 1
ATOM 921 N N . THR A 1 115 ? -4.264 9.793 12.671 1.00 95.56 115 THR A N 1
ATOM 922 C CA . THR A 1 115 ? -3.283 9.169 11.781 1.00 95.56 115 THR A CA 1
ATOM 923 C C . THR A 1 115 ? -3.722 9.241 10.327 1.00 95.56 115 THR A C 1
ATOM 925 O O . THR A 1 115 ? -2.948 9.678 9.479 1.00 95.56 115 THR A O 1
ATOM 928 N N . LEU A 1 116 ? -4.972 8.872 10.036 1.00 94.44 116 LEU A N 1
ATOM 929 C CA . LEU A 1 116 ? -5.497 8.888 8.672 1.00 94.44 116 LEU A CA 1
ATOM 930 C C . LEU A 1 116 ? -5.486 10.306 8.078 1.00 94.44 116 LEU A C 1
ATOM 932 O O . LEU A 1 116 ? -5.082 10.490 6.931 1.00 94.44 116 LEU A O 1
ATOM 936 N N . THR A 1 117 ? -5.903 11.318 8.845 1.00 93.62 117 THR A N 1
ATOM 937 C CA . THR A 1 117 ? -6.094 12.680 8.316 1.00 93.62 117 THR A CA 1
ATOM 938 C C . THR A 1 117 ? -4.905 13.620 8.492 1.00 93.62 117 THR A C 1
ATOM 940 O O . THR A 1 117 ? -4.930 14.702 7.911 1.00 93.62 117 THR A O 1
ATOM 943 N N . SER A 1 118 ? -3.916 13.274 9.321 1.00 92.12 118 SER A N 1
ATOM 944 C CA . SER A 1 118 ? -2.824 14.185 9.688 1.00 92.12 118 SER A CA 1
ATOM 945 C C . SER A 1 118 ? -1.448 13.550 9.534 1.00 92.12 118 SER A C 1
ATOM 947 O O . SER A 1 118 ? -0.697 13.966 8.657 1.00 92.12 118 SER A O 1
ATOM 949 N N . THR A 1 119 ? -1.096 12.559 10.365 1.00 91.62 119 THR A N 1
ATOM 950 C CA . THR A 1 119 ? 0.299 12.081 10.402 1.00 91.62 119 THR A CA 1
ATOM 951 C C . THR A 1 119 ? 0.659 11.219 9.205 1.00 91.62 119 THR A C 1
ATOM 953 O O . THR A 1 119 ? 1.808 11.261 8.777 1.00 91.62 119 THR A O 1
ATOM 956 N N . GLN A 1 120 ? -0.306 10.463 8.665 1.00 92.62 120 GLN A N 1
ATOM 957 C CA . GLN A 1 120 ? -0.121 9.597 7.498 1.00 92.62 120 GLN A CA 1
ATOM 958 C C . GLN A 1 120 ? 1.132 8.717 7.631 1.00 92.62 120 GLN A C 1
ATOM 960 O O . GLN A 1 120 ? 1.950 8.580 6.725 1.00 92.62 120 GLN A O 1
ATOM 965 N N . SER A 1 121 ? 1.279 8.133 8.822 1.00 93.31 121 SER A N 1
ATOM 966 C CA . SER A 1 121 ? 2.395 7.280 9.219 1.00 93.31 121 SER A CA 1
ATOM 967 C C . SER A 1 121 ? 1.921 5.833 9.300 1.00 93.31 121 SER A C 1
ATOM 969 O O . SER A 1 121 ? 0.971 5.518 10.019 1.00 93.31 121 SER A O 1
ATOM 971 N N . LEU A 1 122 ? 2.573 4.939 8.553 1.00 92.75 122 LEU A N 1
ATOM 972 C CA . LEU A 1 122 ? 2.224 3.517 8.529 1.00 92.75 122 LEU A CA 1
ATOM 973 C C . LEU A 1 122 ? 2.397 2.834 9.905 1.00 92.75 122 LEU A C 1
ATOM 975 O O . LEU A 1 122 ? 1.480 2.116 10.311 1.00 92.75 122 LEU A O 1
ATOM 979 N N . PRO A 1 123 ? 3.492 3.071 10.663 1.00 93.06 123 PRO A N 1
ATOM 980 C CA . PRO A 1 123 ? 3.607 2.575 12.036 1.00 93.06 123 PRO A CA 1
ATOM 981 C C . PRO A 1 123 ? 2.490 3.081 12.954 1.00 93.06 123 PRO A C 1
ATOM 983 O O . PRO A 1 123 ? 1.919 2.294 13.710 1.00 93.06 123 PRO A O 1
ATOM 986 N N . ASP A 1 124 ? 2.131 4.364 12.848 1.00 93.62 124 ASP A N 1
ATOM 987 C CA . ASP A 1 124 ? 1.048 4.936 13.654 1.00 93.62 124 ASP A CA 1
ATOM 988 C C . ASP A 1 124 ? -0.294 4.308 13.278 1.00 93.62 124 ASP A C 1
ATOM 990 O O . ASP A 1 124 ? -1.128 4.084 14.150 1.00 93.62 124 ASP A O 1
ATOM 994 N N . LEU A 1 125 ? -0.504 3.991 11.995 1.00 95.62 125 LEU A N 1
ATOM 995 C CA . LEU A 1 125 ? -1.739 3.373 11.517 1.00 95.62 125 LEU A CA 1
ATOM 996 C C . LEU A 1 125 ? -1.879 1.966 12.093 1.00 95.62 125 LEU A C 1
ATOM 998 O O . LEU A 1 125 ? -2.938 1.621 12.617 1.00 95.62 125 LEU A O 1
ATOM 1002 N N . ALA A 1 126 ? -0.807 1.174 12.039 1.00 95.19 126 ALA A N 1
ATOM 1003 C CA . ALA A 1 126 ? -0.779 -0.165 12.616 1.00 95.19 126 ALA A CA 1
ATOM 1004 C C . ALA A 1 126 ? -1.056 -0.129 14.127 1.00 95.19 126 ALA A C 1
ATOM 1006 O O . ALA A 1 126 ? -1.909 -0.869 14.622 1.00 95.19 126 ALA A O 1
ATOM 1007 N N . PHE A 1 127 ? -0.392 0.781 14.845 1.00 94.94 127 PHE A N 1
ATOM 1008 C CA . PHE A 1 127 ? -0.588 0.972 16.279 1.00 94.94 127 PHE A CA 1
ATOM 1009 C C . PHE A 1 127 ? -2.019 1.420 16.613 1.00 94.94 127 PHE A C 1
ATOM 1011 O O . PHE A 1 127 ? -2.666 0.832 17.478 1.00 94.94 127 PHE A O 1
ATOM 1018 N N . ALA A 1 128 ? -2.556 2.405 15.891 1.00 96.19 128 ALA A N 1
ATOM 1019 C CA . ALA A 1 128 ? -3.902 2.918 16.117 1.00 96.19 128 ALA A CA 1
ATOM 1020 C C . ALA A 1 128 ? -4.987 1.861 15.869 1.00 96.19 128 ALA A C 1
ATOM 1022 O O . ALA A 1 128 ? -5.954 1.778 16.629 1.00 96.19 128 ALA A O 1
ATOM 1023 N N . ILE A 1 129 ? -4.826 1.030 14.832 1.00 96.31 129 ILE A N 1
ATOM 1024 C CA . ILE A 1 129 ? -5.737 -0.089 14.560 1.00 96.31 129 ILE A CA 1
ATOM 1025 C C . ILE A 1 129 ? -5.663 -1.121 15.690 1.00 96.31 129 ILE A C 1
ATOM 1027 O O . ILE A 1 129 ? -6.709 -1.569 16.159 1.00 96.31 129 ILE A O 1
ATOM 1031 N N . ALA A 1 130 ? -4.466 -1.479 16.161 1.00 95.38 130 ALA A N 1
ATOM 1032 C CA . ALA A 1 130 ? -4.302 -2.428 17.262 1.00 95.38 130 ALA A CA 1
ATOM 1033 C C . ALA A 1 130 ? -4.956 -1.927 18.564 1.00 95.38 130 ALA A C 1
ATOM 1035 O O . ALA A 1 130 ? -5.733 -2.657 19.182 1.00 95.38 130 ALA A O 1
ATOM 1036 N N . GLU A 1 131 ? -4.723 -0.665 18.936 1.00 96.38 131 GLU A N 1
ATOM 1037 C CA . GLU A 1 131 ? -5.344 -0.049 20.117 1.00 96.38 131 GLU A CA 1
ATOM 1038 C C . GLU A 1 131 ? -6.870 0.002 20.012 1.00 96.38 131 GLU A C 1
ATOM 1040 O O . GLU A 1 131 ? -7.578 -0.251 20.992 1.00 96.38 131 GLU A O 1
ATOM 1045 N N . LEU A 1 132 ? -7.399 0.297 18.822 1.00 97.00 132 LEU A N 1
ATOM 1046 C CA . LEU A 1 132 ? -8.839 0.324 18.597 1.00 97.00 132 LEU A CA 1
ATOM 1047 C C . LEU A 1 132 ? -9.451 -1.069 18.755 1.00 97.00 132 LEU A C 1
ATOM 1049 O O . LEU A 1 132 ? -10.453 -1.211 19.455 1.00 97.00 132 LEU A O 1
ATOM 1053 N N . ARG A 1 133 ? -8.839 -2.093 18.154 1.00 96.25 133 ARG A N 1
ATOM 1054 C CA . ARG A 1 133 ? -9.288 -3.488 18.266 1.00 96.25 133 ARG A CA 1
ATOM 1055 C C . ARG A 1 133 ? -9.311 -3.962 19.711 1.00 96.25 133 ARG A C 1
ATOM 1057 O O . ARG A 1 133 ? -10.314 -4.507 20.170 1.00 96.25 133 ARG A O 1
ATOM 1064 N N . GLU A 1 134 ? -8.247 -3.685 20.456 1.00 95.06 134 GLU A N 1
ATOM 1065 C CA . GLU A 1 134 ? -8.160 -4.052 21.867 1.00 95.06 134 GLU A CA 1
ATOM 1066 C C . GLU A 1 134 ? -9.206 -3.312 22.717 1.00 95.06 134 GLU A C 1
ATOM 1068 O O . GLU A 1 134 ? -9.880 -3.909 23.560 1.00 95.06 134 GLU A O 1
ATOM 1073 N N . ALA A 1 135 ? -9.426 -2.021 22.457 1.00 95.62 135 ALA A N 1
ATOM 1074 C CA . ALA A 1 135 ? -10.481 -1.262 23.121 1.00 95.62 135 ALA A CA 1
ATOM 1075 C C . ALA A 1 135 ? -11.891 -1.786 22.783 1.00 95.62 135 ALA A C 1
ATOM 1077 O O . ALA A 1 135 ? -12.776 -1.771 23.642 1.00 95.62 135 ALA A O 1
ATOM 1078 N N . MET A 1 136 ? -12.099 -2.257 21.552 1.00 96.25 136 MET A N 1
ATOM 1079 C CA . MET A 1 136 ? -13.360 -2.827 21.076 1.00 96.25 136 MET A CA 1
ATOM 1080 C C . MET A 1 136 ? -13.665 -4.198 21.689 1.00 96.25 136 MET A C 1
ATOM 1082 O O . MET A 1 136 ? -14.815 -4.444 22.058 1.00 96.25 136 MET A O 1
ATOM 1086 N N . ARG A 1 137 ? -12.659 -5.059 21.888 1.00 94.25 137 ARG A N 1
ATOM 1087 C CA . ARG A 1 137 ? -12.815 -6.358 22.581 1.00 94.25 137 ARG A CA 1
ATOM 1088 C C . ARG A 1 137 ? -13.406 -6.223 23.976 1.00 94.25 137 ARG A C 1
ATOM 1090 O O . ARG A 1 137 ? -14.219 -7.048 24.382 1.00 94.25 137 ARG A O 1
ATOM 1097 N N . GLY A 1 138 ? -13.043 -5.156 24.688 1.00 89.12 138 GLY A N 1
ATOM 1098 C CA . GLY A 1 138 ? -13.584 -4.851 26.013 1.00 89.12 138 GLY A CA 1
ATOM 1099 C C . GLY A 1 138 ? -15.066 -4.448 26.023 1.00 89.12 138 GLY A C 1
ATOM 1100 O O . GLY A 1 138 ? -15.639 -4.278 27.099 1.00 89.12 138 GLY A O 1
ATOM 1101 N N . ILE A 1 139 ? -15.703 -4.274 24.859 1.00 94.44 139 ILE A N 1
ATOM 1102 C CA . ILE A 1 139 ? -17.100 -3.847 24.727 1.00 94.44 139 ILE A CA 1
ATOM 1103 C C . ILE A 1 139 ? -17.941 -5.036 24.248 1.00 94.44 139 ILE A C 1
ATOM 1105 O O . ILE A 1 139 ? -18.051 -5.285 23.050 1.00 94.44 139 ILE A O 1
ATOM 1109 N N . THR A 1 140 ? -18.603 -5.733 25.178 1.00 90.75 140 THR A N 1
ATOM 1110 C CA . THR A 1 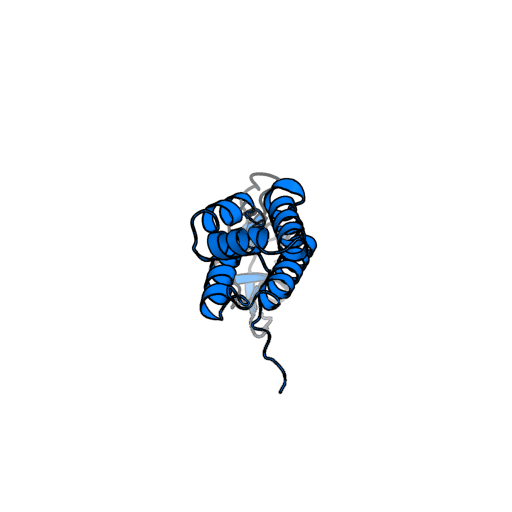140 ? -19.361 -6.977 24.913 1.00 90.75 140 THR A CA 1
ATOM 1111 C C . THR A 1 140 ? -20.373 -6.869 23.767 1.00 90.75 140 THR A C 1
ATOM 1113 O O . THR A 1 140 ? -20.557 -7.819 23.019 1.00 90.75 140 THR A O 1
ATOM 1116 N N . ALA A 1 141 ? -21.027 -5.715 23.607 1.00 90.69 141 ALA A N 1
ATOM 1117 C CA . ALA A 1 141 ? -22.031 -5.503 22.562 1.00 90.69 141 ALA A CA 1
ATOM 1118 C C . ALA A 1 141 ? -21.445 -5.204 21.165 1.00 90.69 141 ALA A C 1
ATOM 1120 O O . ALA A 1 141 ? -22.212 -5.083 20.214 1.00 90.69 141 ALA A O 1
ATOM 1121 N N . ILE A 1 142 ? -20.125 -5.017 21.045 1.00 93.56 142 ILE A N 1
ATOM 1122 C CA . ILE A 1 142 ? -19.453 -4.661 19.784 1.00 93.56 142 ILE A CA 1
ATOM 1123 C C . ILE A 1 142 ? -18.430 -5.725 19.380 1.00 93.56 142 ILE A C 1
ATOM 1125 O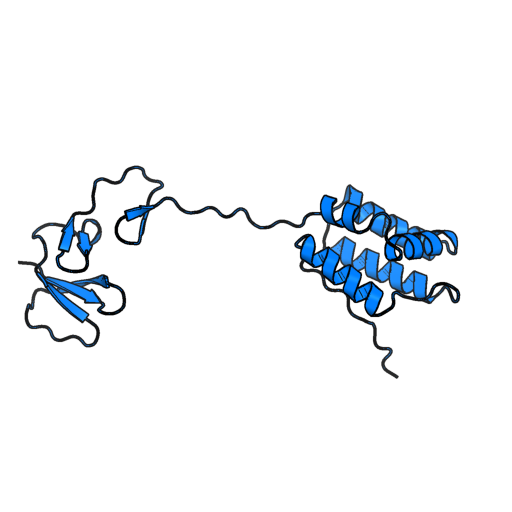 O . ILE A 1 142 ? -18.466 -6.173 18.235 1.00 93.56 142 ILE A O 1
ATOM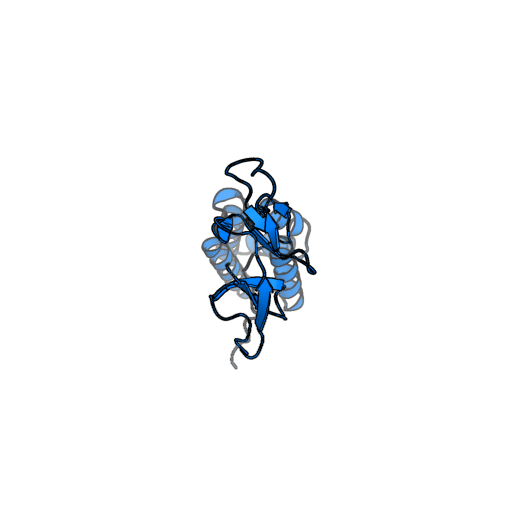 1129 N N . GLY A 1 143 ? -17.555 -6.134 20.306 1.00 93.00 143 GLY A N 1
ATOM 1130 C CA . GLY A 1 143 ? -16.469 -7.085 20.045 1.00 93.00 143 GLY A CA 1
ATOM 1131 C C . GLY A 1 143 ? -15.392 -6.561 19.083 1.00 93.00 143 GLY A C 1
ATOM 1132 O O . GLY A 1 143 ? -15.495 -5.456 18.551 1.00 93.00 143 GLY A O 1
ATOM 1133 N N . ASP A 1 144 ? -14.344 -7.362 18.858 1.00 95.06 144 ASP A N 1
ATOM 1134 C CA . ASP A 1 144 ? -13.324 -7.090 17.826 1.00 95.06 144 ASP A CA 1
ATOM 1135 C C . ASP A 1 144 ? -13.928 -7.153 16.410 1.00 95.06 144 ASP A C 1
ATOM 1137 O O . ASP A 1 144 ? -15.079 -7.562 16.221 1.00 95.06 144 ASP A O 1
ATOM 1141 N N . PHE A 1 145 ? -13.152 -6.776 15.397 1.00 94.88 145 PHE A N 1
ATOM 1142 C CA . PHE A 1 145 ? -13.468 -7.085 14.008 1.00 94.88 145 PHE A CA 1
ATOM 1143 C C . PHE A 1 145 ? -13.538 -8.597 13.776 1.00 94.88 145 PHE A C 1
ATOM 1145 O O . PHE A 1 145 ? -12.700 -9.348 14.281 1.00 94.88 145 PHE A O 1
ATOM 1152 N N . THR A 1 146 ? -14.533 -9.038 13.007 1.00 94.25 146 THR A N 1
ATOM 1153 C CA . THR A 1 146 ? -14.595 -10.425 12.526 1.00 94.25 146 THR A CA 1
ATOM 1154 C C . THR A 1 146 ? -13.533 -10.665 11.453 1.00 94.25 146 THR A C 1
ATOM 1156 O O . THR A 1 146 ? -12.965 -9.717 10.905 1.00 94.25 146 THR A O 1
ATOM 1159 N N . SER A 1 147 ? -13.275 -11.928 11.114 1.00 93.44 147 SER A N 1
ATOM 1160 C CA . SER A 1 147 ? -12.342 -12.276 10.037 1.00 93.44 147 SER A CA 1
ATOM 1161 C C . SER A 1 147 ? -12.752 -11.651 8.698 1.00 93.44 147 SER A C 1
ATOM 1163 O O . SER A 1 147 ? -11.909 -11.084 8.014 1.00 93.44 147 SER A O 1
ATOM 1165 N N . GLU A 1 148 ? -14.046 -11.623 8.370 1.00 93.88 148 GLU A N 1
ATOM 1166 C CA . GLU A 1 148 ? -14.551 -10.991 7.142 1.00 93.88 148 GLU A CA 1
ATOM 1167 C C . GLU A 1 148 ? -14.350 -9.467 7.141 1.00 93.88 148 GLU A C 1
ATOM 1169 O O . GLU A 1 148 ? -14.063 -8.864 6.103 1.00 93.88 148 GLU A O 1
ATOM 1174 N N . GLU A 1 149 ? -14.489 -8.820 8.302 1.00 95.62 149 GLU A N 1
ATOM 1175 C CA . GLU A 1 149 ? -14.215 -7.388 8.451 1.00 95.62 149 GLU A CA 1
ATOM 1176 C C . GLU A 1 149 ? -12.714 -7.095 8.284 1.00 95.62 149 GLU A C 1
ATOM 1178 O O . GLU A 1 149 ? -12.348 -6.131 7.605 1.00 95.62 149 GLU A O 1
ATOM 1183 N N . LEU A 1 150 ? -11.841 -7.939 8.841 1.00 95.44 150 LEU A N 1
ATOM 1184 C CA . LEU A 1 150 ? -10.389 -7.830 8.670 1.00 95.44 150 LEU A CA 1
ATOM 1185 C C . LEU A 1 150 ? -9.964 -8.066 7.216 1.00 95.44 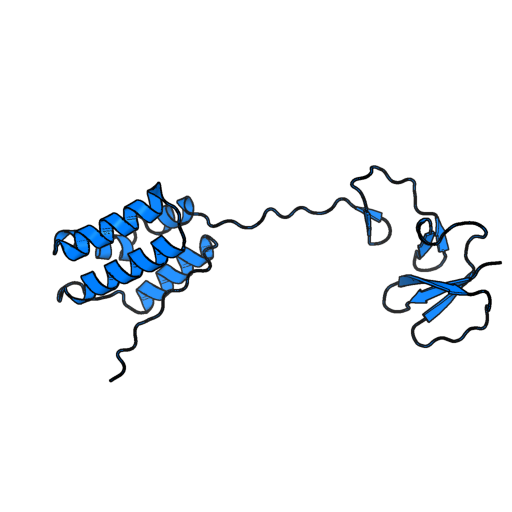150 LEU A C 1
ATOM 1187 O O . LEU A 1 150 ? -9.156 -7.299 6.693 1.00 95.44 150 LEU A O 1
ATOM 1191 N N . ASP A 1 151 ? -10.554 -9.043 6.530 1.00 95.38 151 ASP A N 1
ATOM 1192 C CA . ASP A 1 151 ? -10.305 -9.290 5.107 1.00 95.38 151 ASP A CA 1
ATOM 1193 C C . ASP A 1 151 ? -10.731 -8.093 4.252 1.00 95.38 151 ASP A C 1
ATOM 1195 O O . ASP A 1 151 ? -9.972 -7.623 3.401 1.00 95.38 151 ASP A O 1
ATOM 1199 N N . SER A 1 152 ? -11.909 -7.525 4.522 1.00 95.38 152 SER A N 1
ATOM 1200 C CA . SER A 1 152 ? -12.367 -6.301 3.859 1.00 95.38 152 SER A CA 1
ATOM 1201 C C . SER A 1 152 ? -11.436 -5.108 4.133 1.00 95.38 152 SER A C 1
ATOM 1203 O O . SER A 1 152 ? -11.205 -4.292 3.238 1.00 95.38 152 SER A O 1
ATOM 1205 N N . LEU A 1 153 ? -10.898 -4.962 5.350 1.00 95.94 153 LEU A N 1
ATOM 1206 C CA . LEU A 1 153 ? -9.897 -3.931 5.663 1.00 95.94 153 LEU A CA 1
ATOM 1207 C C . LEU A 1 153 ? -8.599 -4.155 4.883 1.00 95.94 153 LEU A C 1
ATOM 1209 O O . LEU A 1 153 ? -8.083 -3.214 4.280 1.00 95.94 153 LEU A O 1
ATOM 1213 N N . ASN A 1 154 ? -8.107 -5.391 4.842 1.00 96.75 154 ASN A N 1
ATOM 1214 C CA . ASN A 1 154 ? -6.900 -5.769 4.110 1.00 96.75 154 ASN A CA 1
ATOM 1215 C C . ASN A 1 154 ? -7.034 -5.512 2.604 1.00 96.75 154 ASN A C 1
ATOM 1217 O O . ASN A 1 154 ? -6.099 -4.994 1.995 1.00 96.75 154 ASN A O 1
ATOM 1221 N N . GLN A 1 155 ? -8.197 -5.797 2.014 1.00 96.38 155 GLN A N 1
ATOM 1222 C CA . GLN A 1 155 ? -8.482 -5.480 0.610 1.00 96.38 155 GLN A CA 1
ATOM 1223 C C . GLN A 1 155 ? -8.460 -3.969 0.346 1.00 96.38 155 GLN A C 1
ATOM 1225 O O . GLN A 1 155 ? -7.939 -3.527 -0.675 1.00 96.38 155 GLN A O 1
ATOM 1230 N N . LYS A 1 156 ? -8.989 -3.154 1.268 1.00 96.69 156 LYS A N 1
ATOM 1231 C CA . LYS A 1 156 ? -8.962 -1.685 1.150 1.00 96.69 156 LYS A CA 1
ATOM 1232 C C . LYS A 1 156 ? -7.555 -1.116 1.300 1.00 96.69 156 LYS A C 1
ATOM 1234 O O . LYS A 1 156 ? -7.207 -0.194 0.568 1.00 96.69 156 LYS A O 1
ATOM 1239 N N . LEU A 1 157 ? -6.758 -1.657 2.219 1.00 96.31 157 LEU A N 1
ATOM 1240 C CA . LEU A 1 157 ? -5.348 -1.301 2.385 1.00 96.31 157 LEU A CA 1
ATOM 1241 C C . LEU A 1 157 ? -4.570 -1.589 1.094 1.00 96.31 157 LEU A C 1
ATOM 1243 O O . LEU A 1 157 ? -3.927 -0.695 0.550 1.00 96.31 157 LEU A O 1
ATOM 1247 N N . GLU A 1 158 ? -4.720 -2.788 0.540 1.00 95.38 158 GLU A N 1
ATOM 1248 C CA . GLU A 1 158 ? -4.054 -3.193 -0.702 1.00 95.38 158 GLU A CA 1
ATOM 1249 C C . GLU A 1 158 ? -4.487 -2.379 -1.921 1.00 95.38 158 GLU A C 1
ATOM 1251 O O . GLU A 1 158 ? -3.638 -1.907 -2.677 1.00 95.38 158 GLU A O 1
ATOM 1256 N N . ALA A 1 159 ? -5.792 -2.142 -2.084 1.00 95.25 159 ALA A N 1
ATOM 1257 C CA . ALA A 1 159 ? -6.321 -1.305 -3.161 1.00 95.25 159 ALA A CA 1
ATOM 1258 C C . ALA A 1 159 ? -5.792 0.140 -3.109 1.00 95.25 159 ALA A C 1
ATOM 1260 O O . ALA A 1 159 ? -5.816 0.838 -4.119 1.00 95.25 159 ALA A O 1
ATOM 1261 N N . ASN A 1 160 ? -5.308 0.578 -1.943 1.00 96.25 160 ASN A N 1
ATOM 1262 C CA . ASN A 1 160 ? -4.695 1.885 -1.721 1.00 96.25 160 ASN A CA 1
ATOM 1263 C C . ASN A 1 160 ? -3.176 1.808 -1.505 1.00 96.25 160 ASN A C 1
ATOM 1265 O O . ASN A 1 160 ? -2.581 2.760 -1.005 1.00 96.25 160 ASN A O 1
ATOM 1269 N N . HIS A 1 161 ? -2.550 0.699 -1.905 1.00 95.06 161 HIS A N 1
ATOM 1270 C CA . HIS A 1 161 ? -1.098 0.505 -1.924 1.00 95.06 161 HIS A CA 1
ATOM 1271 C C . HIS A 1 161 ? -0.416 0.479 -0.551 1.00 95.06 161 HIS A C 1
ATOM 1273 O O . HIS A 1 161 ? 0.781 0.727 -0.445 1.00 95.06 161 HIS A O 1
ATOM 1279 N N . PHE A 1 162 ? -1.154 0.140 0.504 1.00 95.00 162 PHE A N 1
ATOM 1280 C CA . PHE A 1 162 ? -0.581 -0.076 1.828 1.00 95.00 162 PHE A CA 1
ATOM 1281 C C . PHE A 1 162 ? 0.003 -1.486 1.933 1.00 95.00 162 PHE A C 1
ATOM 1283 O O . PHE A 1 162 ? -0.645 -2.471 1.579 1.00 95.00 162 PHE A O 1
ATOM 1290 N N . SER A 1 163 ? 1.211 -1.588 2.487 1.00 92.06 163 SER A N 1
ATOM 1291 C CA . SER A 1 163 ? 1.869 -2.867 2.793 1.00 92.06 163 SER A CA 1
ATOM 1292 C C . SER A 1 163 ? 1.392 -3.503 4.106 1.00 92.06 163 SER A C 1
ATOM 1294 O O . SER A 1 163 ? 1.683 -4.670 4.368 1.00 92.06 163 SER A O 1
ATOM 1296 N N . LEU A 1 164 ? 0.651 -2.754 4.931 1.00 93.06 164 LEU A N 1
ATOM 1297 C CA . LEU A 1 164 ? 0.098 -3.228 6.198 1.00 93.06 164 LEU A CA 1
ATOM 1298 C C . LEU A 1 164 ? -0.914 -4.359 5.975 1.00 93.06 164 LEU A C 1
ATOM 1300 O O . LEU A 1 164 ? -1.840 -4.225 5.175 1.00 93.06 164 LEU A O 1
ATOM 1304 N N . ARG A 1 165 ? -0.776 -5.436 6.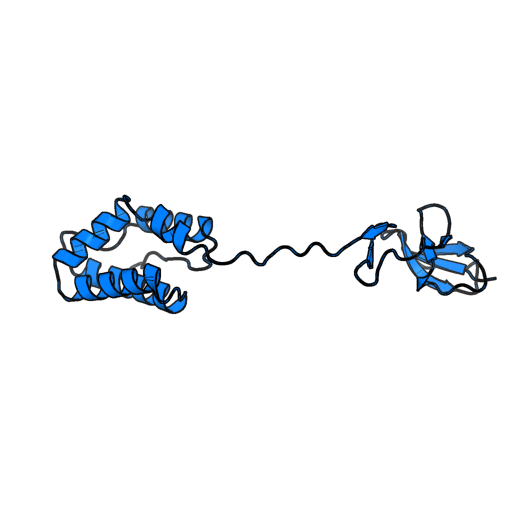754 1.00 93.44 165 ARG A N 1
ATOM 1305 C CA . ARG A 1 165 ? -1.744 -6.533 6.845 1.00 93.44 165 ARG A CA 1
ATOM 1306 C C . ARG A 1 165 ? -2.200 -6.715 8.284 1.00 93.44 165 ARG A C 1
ATOM 1308 O O . ARG A 1 165 ? -1.394 -6.671 9.209 1.00 93.44 165 ARG A O 1
ATOM 1315 N N . LEU A 1 166 ? -3.503 -6.885 8.458 1.00 92.56 166 LEU A N 1
ATOM 1316 C CA . LEU A 1 166 ? -4.149 -7.093 9.744 1.00 92.56 166 LEU A CA 1
ATOM 1317 C C . LEU A 1 166 ? -4.439 -8.580 9.918 1.00 92.56 166 LEU A C 1
ATOM 1319 O O . LEU A 1 166 ? -5.099 -9.180 9.071 1.00 92.56 166 LEU A O 1
ATOM 1323 N N . GLU A 1 167 ? -3.979 -9.151 11.025 1.00 88.31 167 GLU A N 1
ATOM 1324 C CA . GLU A 1 167 ? -4.184 -10.564 11.339 1.00 88.31 167 GLU A CA 1
ATOM 1325 C C . GLU A 1 167 ? -5.350 -10.758 12.317 1.00 88.31 167 GLU A C 1
ATOM 1327 O O . GLU A 1 167 ? -5.621 -9.923 13.193 1.00 88.31 167 GLU A O 1
ATOM 1332 N N . SER A 1 168 ? -6.048 -11.884 12.175 1.00 72.88 168 SER A N 1
ATOM 1333 C CA . SER A 1 168 ? -6.973 -12.369 13.199 1.00 72.88 168 SER A CA 1
ATOM 1334 C C . SER A 1 168 ? -6.139 -12.734 14.420 1.00 72.88 168 SER A C 1
ATOM 1336 O O . SER A 1 168 ? -5.210 -13.524 14.307 1.00 72.88 168 SER A O 1
ATOM 1338 N N . SER A 1 169 ? -6.435 -12.171 15.589 1.00 60.19 169 SER A N 1
ATOM 1339 C CA . SER A 1 169 ? -5.817 -12.678 16.811 1.00 60.19 169 SER A CA 1
ATOM 1340 C C . SER A 1 169 ? -6.499 -13.996 17.144 1.00 60.19 169 SER A C 1
ATOM 1342 O O . SER A 1 169 ? -7.599 -14.001 17.704 1.00 60.19 169 SER A O 1
ATOM 1344 N N . GLU A 1 170 ? -5.888 -15.104 16.754 1.00 47.03 170 GLU A N 1
ATOM 1345 C CA . GLU A 1 170 ? -6.232 -16.383 17.350 1.00 47.03 170 GLU A CA 1
ATOM 1346 C C . GLU A 1 170 ? -5.894 -16.287 18.840 1.00 47.03 170 GLU A C 1
ATOM 1348 O O . GLU A 1 170 ? -4.782 -15.935 19.234 1.00 47.03 170 GLU A O 1
ATOM 1353 N N . VAL A 1 171 ? -6.902 -16.506 19.680 1.00 44.41 171 VAL A N 1
ATOM 1354 C CA . VAL A 1 171 ? -6.675 -16.767 21.096 1.00 44.41 171 VAL A CA 1
ATOM 1355 C C . VAL A 1 171 ? -5.973 -18.119 21.131 1.00 44.41 171 VAL A C 1
ATOM 1357 O O . VAL A 1 171 ? -6.612 -19.133 20.859 1.00 44.41 171 VAL A O 1
ATOM 1360 N N . GLU A 1 172 ? -4.666 -18.134 21.401 1.00 34.97 172 GLU A N 1
ATOM 1361 C CA . GLU A 1 172 ? -3.997 -19.355 21.849 1.00 34.97 172 GLU A CA 1
ATOM 1362 C C . GLU A 1 172 ? -4.761 -19.847 23.087 1.00 34.97 172 GLU A C 1
ATOM 1364 O O . GLU A 1 172 ? -4.825 -19.158 24.110 1.00 34.97 172 GLU A O 1
ATOM 1369 N N . GLY A 1 173 ? -5.460 -20.971 22.917 1.00 34.44 173 GLY A N 1
ATOM 1370 C CA . GLY A 1 173 ? -6.232 -21.642 23.962 1.00 34.44 173 GLY A CA 1
ATOM 1371 C C . GLY A 1 173 ? -5.365 -22.442 24.918 1.00 34.44 173 GLY A C 1
ATOM 1372 O O . GLY A 1 173 ? -4.253 -22.852 24.521 1.00 34.44 173 GLY A O 1
#

Sequence (173 aa):
MQYFLIQKNQNQICGTTDDPTLELAGFQVVKGVDDLPAEMLFWDGFEIQIKPARPSDLHFWQNNQWTLPEFTAPVTENWTGLIDSLRGTLIWQKSFTAAGRTVRANAAWTLLYGTLTSTQSLPDLAFAIAELREAMRGITAIGDFTSEELDSLNQKLEANHFSLRLESSEVEG

Secondary structure (DSSP, 8-state):
--EEEEETTTTEEEEEES-TT---TTEEEEE--TT--GGGEEE-SSSEEEPPPPS-TT-EEETTEEE----PPP----HHHHHHHHTTSHHHHHHHHHHTT-HHHHHHHHHHHHIIIII--HHHHHHHHHHHHHHHHT-TTT-SPPHHHHHHHHHHHHHTT----PPP-----

pLDDT: mean 89.65, std 10.16, range [34.44, 97.5]

Foldseek 3Di:
DKKFWAQQVPQFGDGIDPDQPDDDPRTHIADADPPDDSLQWGGPPPYIDGQPDAPDPQFDQDPSDTDHDPPDDPQDFQLVQLVVLLPPDPLVVLLVVLLVVDVQSVVLSVQCVCCSPPVVDLVSNVVSLVSNQVSQCVPVVRHGDDPVRQVSSQVSRVVRPHPDHDDDPDDPD

Radius of gyration: 30.38 Å; chains: 1; bounding box: 63×37×66 Å